Protein AF-A0A9N7YV76-F1 (afdb_monomer)

Solvent-accessible surface area (backbone atoms only — not comparable to full-atom values): 9048 Å² total; per-residue (Å²): 138,72,76,46,79,57,95,96,41,78,46,68,86,74,90,73,88,63,41,56,65,55,43,36,53,51,26,45,76,69,79,46,53,37,54,77,63,74,45,72,66,54,45,52,51,51,55,52,56,46,46,77,77,38,80,80,44,67,75,42,75,36,18,39,29,19,79,90,40,84,95,48,68,38,32,73,72,58,53,83,79,84,45,86,57,54,35,94,79,42,76,67,39,70,95,77,50,28,36,31,30,26,44,33,58,88,84,70,27,28,38,54,36,54,56,52,89,81,73,65,85,60,90,50,103,40,62,92,86,40,44,61,52,96,95,40,67,45,61,86,77,77,68,82,94,124

Foldseek 3Di:
DDWDDDPNDTDDDDPDDDQLVVQQVVQVVVVHGFADDDDPVSLVVVQVVVCVVDVVLDKAFGQWFCVVHPPDIAGLVLDDDPDAFDDVCPPVCVVVAFTTWIQDSPPRHIYTDHSDDDPPQDPDVDDPQWGDDPNDTDHSPNDDDD

InterPro domains:
  IPR001304 C-type lectin-like [PF00059] (17-113)
  IPR001304 C-type lectin-like [PS50041] (6-112)
  IPR001304 C-type lectin-like [SM00034] (1-135)
  IPR016186 C-type lectin-like/link domain superfamily [G3DSA:3.10.100.10] (1-120)
  IPR016187 C-type lectin fold [SSF56436] (3-114)
  IPR050111 C-type lectin and snaclec domain-containing protein [PTHR22803] (2-114)

Structure (mmCIF, N/CA/C/O backbone):
data_AF-A0A9N7YV76-F1
#
_entry.id   AF-A0A9N7YV76-F1
#
loop_
_atom_site.group_PDB
_atom_site.id
_atom_site.type_symbol
_atom_site.label_atom_id
_atom_site.label_alt_id
_atom_site.label_comp_id
_atom_site.label_asym_id
_atom_site.label_entity_id
_atom_site.label_seq_id
_atom_site.pdbx_PDB_ins_code
_atom_site.Cartn_x
_atom_site.Cartn_y
_atom_site.Cartn_z
_atom_site.occupancy
_atom_site.B_iso_or_equiv
_atom_site.auth_seq_id
_atom_site.auth_comp_id
_atom_site.auth_asym_id
_atom_site.auth_atom_id
_atom_site.pdbx_PDB_model_num
ATOM 1 N N . MET A 1 1 ? -9.261 14.273 11.435 1.00 59.84 1 MET A N 1
ATOM 2 C CA . MET A 1 1 ? -8.498 13.885 10.226 1.00 59.84 1 MET A CA 1
ATOM 3 C C . MET A 1 1 ? -9.503 13.663 9.109 1.00 59.84 1 MET A C 1
ATOM 5 O O . MET A 1 1 ? -10.472 12.952 9.350 1.00 59.84 1 MET A O 1
ATOM 9 N N . PHE A 1 2 ? -9.334 14.338 7.973 1.00 84.88 2 PHE A N 1
ATOM 10 C CA . PHE A 1 2 ? -10.329 14.422 6.896 1.00 84.88 2 PHE A CA 1
ATOM 11 C C . PHE A 1 2 ? -10.037 13.407 5.783 1.00 84.88 2 PHE A C 1
ATOM 13 O O . PHE A 1 2 ? -8.897 12.971 5.634 1.00 84.88 2 PHE A O 1
ATOM 20 N N . TRP A 1 3 ? -11.070 13.031 5.029 1.00 91.88 3 TRP A N 1
ATOM 21 C CA . TRP A 1 3 ? -10.950 12.191 3.838 1.00 91.88 3 TRP A CA 1
ATOM 22 C C . TRP A 1 3 ? -10.625 13.050 2.612 1.00 91.88 3 TRP A C 1
ATOM 24 O O . TRP A 1 3 ? -11.204 14.121 2.438 1.00 91.88 3 TRP A O 1
ATOM 34 N N . SER A 1 4 ? -9.741 12.557 1.752 1.00 93.81 4 SER A N 1
ATOM 35 C CA . SER A 1 4 ? -9.409 13.142 0.450 1.00 93.81 4 SER A CA 1
ATOM 36 C C . SER A 1 4 ? -10.042 12.306 -0.656 1.00 93.81 4 SER A C 1
ATOM 38 O O . SER A 1 4 ? -10.053 11.082 -0.564 1.00 93.81 4 SER A O 1
ATOM 40 N N . SER A 1 5 ? -10.559 12.939 -1.708 1.00 95.19 5 SER A N 1
ATOM 41 C CA . SER A 1 5 ? -11.191 12.234 -2.830 1.00 95.19 5 SER A CA 1
ATOM 42 C C . SER A 1 5 ? -10.285 12.194 -4.057 1.00 95.19 5 SER A C 1
ATOM 44 O O . SER A 1 5 ? -9.674 13.202 -4.406 1.00 95.19 5 SER A O 1
ATOM 46 N N . PHE A 1 6 ? -10.244 11.048 -4.733 1.00 95.56 6 PHE A N 1
ATOM 47 C CA . PHE A 1 6 ? -9.592 10.874 -6.031 1.00 95.56 6 PHE A CA 1
ATOM 48 C C . PHE A 1 6 ? -10.283 9.749 -6.803 1.00 95.56 6 PHE A C 1
ATOM 50 O O . PHE A 1 6 ? -10.493 8.671 -6.251 1.00 95.56 6 PHE A O 1
ATOM 57 N N . ASN A 1 7 ? -10.669 10.000 -8.059 1.00 94.56 7 ASN A N 1
ATOM 58 C CA . ASN A 1 7 ? -11.363 9.036 -8.926 1.00 94.56 7 ASN A CA 1
ATOM 59 C C . ASN A 1 7 ? -12.524 8.291 -8.234 1.00 94.56 7 ASN A C 1
ATOM 61 O O . ASN A 1 7 ? -12.589 7.064 -8.255 1.00 94.56 7 ASN A O 1
ATOM 65 N N . ASN A 1 8 ? -13.436 9.038 -7.600 1.00 93.50 8 ASN A N 1
ATOM 66 C CA . ASN A 1 8 ? -14.608 8.514 -6.878 1.00 93.50 8 ASN A CA 1
ATOM 67 C C . ASN A 1 8 ? -14.292 7.558 -5.712 1.00 93.50 8 ASN A C 1
ATOM 69 O O . ASN A 1 8 ? -15.164 6.815 -5.267 1.00 93.50 8 ASN A O 1
ATOM 73 N N . ARG A 1 9 ? -13.062 7.589 -5.191 1.00 94.25 9 ARG A N 1
ATOM 74 C CA . ARG A 1 9 ? -12.646 6.881 -3.976 1.00 94.25 9 ARG A CA 1
ATOM 75 C C . ARG A 1 9 ? -12.199 7.877 -2.913 1.00 94.25 9 ARG A C 1
ATOM 77 O O . ARG A 1 9 ? -11.728 8.971 -3.235 1.00 94.25 9 ARG A O 1
ATOM 84 N N . CYS A 1 10 ? -12.334 7.480 -1.653 1.00 95.19 10 CYS A N 1
ATOM 85 C CA . CYS A 1 10 ? -11.950 8.275 -0.493 1.00 95.19 10 CYS A CA 1
ATOM 86 C C . CYS A 1 10 ? -10.714 7.670 0.175 1.00 95.19 10 CYS A C 1
ATOM 88 O O . CYS A 1 10 ? -10.663 6.473 0.434 1.00 95.19 10 CYS A O 1
ATOM 90 N N . TYR A 1 11 ? -9.747 8.519 0.507 1.00 95.50 11 TYR A N 1
ATOM 91 C CA . TYR A 1 11 ? -8.473 8.142 1.109 1.00 95.50 11 TYR A CA 1
ATOM 92 C C . TYR A 1 11 ? -8.265 8.926 2.394 1.00 95.50 11 TYR A C 1
ATOM 94 O O . TYR A 1 11 ? -8.628 10.100 2.490 1.00 95.50 11 TYR A O 1
ATOM 102 N N . LYS A 1 12 ? -7.657 8.291 3.389 1.00 93.69 12 LYS A N 1
ATOM 103 C CA . LYS A 1 12 ? -7.361 8.914 4.675 1.00 93.69 12 LYS A CA 1
ATOM 104 C C . LYS A 1 12 ? -5.955 8.529 5.095 1.00 93.69 12 LYS A C 1
ATOM 106 O O . LYS A 1 12 ? -5.624 7.351 5.153 1.00 93.69 12 LYS A O 1
ATOM 111 N N . TYR A 1 1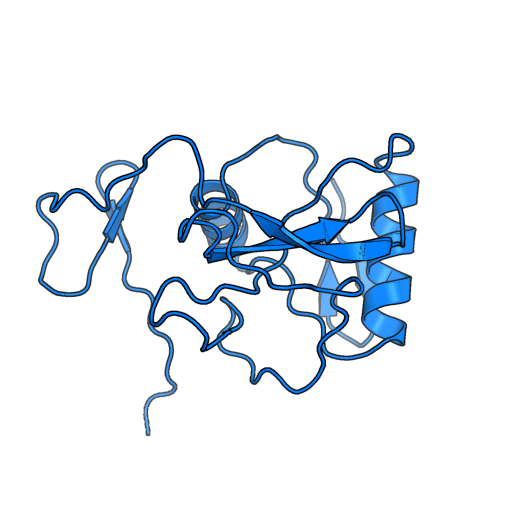3 ? -5.145 9.532 5.406 1.00 92.38 13 TYR A N 1
ATOM 112 C CA . TYR A 1 13 ? -3.864 9.311 6.061 1.00 92.38 13 TYR A CA 1
ATOM 113 C C . TYR A 1 13 ? -4.076 9.114 7.566 1.00 92.38 13 TYR A C 1
ATOM 115 O O . TYR A 1 13 ? -4.872 9.830 8.177 1.00 92.38 13 TYR A O 1
ATOM 123 N N . VAL A 1 14 ? -3.360 8.157 8.154 1.00 90.50 14 VAL A N 1
ATOM 124 C CA . VAL A 1 14 ? -3.374 7.852 9.589 1.00 90.50 14 VAL A CA 1
ATOM 125 C C . VAL A 1 14 ? -1.932 7.903 10.076 1.00 90.50 14 VAL A C 1
ATOM 127 O O . VAL A 1 14 ? -1.097 7.138 9.613 1.00 90.50 14 VAL A O 1
ATOM 130 N N . SER A 1 15 ? -1.629 8.820 10.996 1.00 86.38 15 SER A N 1
ATOM 131 C CA . SER A 1 15 ? -0.259 9.045 11.480 1.00 86.38 15 SER A CA 1
ATOM 132 C C . SER A 1 15 ? 0.167 8.111 12.616 1.00 86.38 15 SER A C 1
ATOM 134 O O . SER A 1 15 ? 1.333 8.113 13.016 1.00 86.38 15 SER A O 1
ATOM 136 N N . THR A 1 16 ? -0.769 7.347 13.178 1.00 84.94 16 THR A N 1
ATOM 137 C CA . THR A 1 16 ? -0.499 6.394 14.254 1.00 84.94 16 THR A CA 1
ATOM 138 C C . THR A 1 16 ? 0.317 5.222 13.717 1.00 84.94 16 THR A C 1
ATOM 140 O O . THR A 1 16 ? -0.098 4.561 12.771 1.00 84.94 16 THR A O 1
ATOM 143 N N . GLN A 1 17 ? 1.465 4.950 14.339 1.00 82.56 17 GLN A N 1
ATOM 144 C CA . GLN A 1 17 ? 2.289 3.790 13.998 1.00 82.56 17 GLN A CA 1
ATOM 145 C C . GLN A 1 17 ? 1.603 2.506 14.460 1.00 82.56 17 GLN A C 1
ATOM 147 O O . GLN A 1 17 ? 1.161 2.407 15.605 1.00 82.56 17 GLN A O 1
ATOM 152 N N . MET A 1 18 ? 1.515 1.543 13.552 1.00 81.94 18 MET A N 1
ATOM 153 C CA . MET A 1 18 ? 0.775 0.295 13.704 1.00 81.94 18 MET A CA 1
ATOM 154 C C . MET A 1 18 ? 1.524 -0.818 12.970 1.00 81.94 18 MET A C 1
ATOM 156 O O . MET A 1 18 ? 2.266 -0.546 12.021 1.00 81.94 18 MET A O 1
ATOM 160 N N . THR A 1 19 ? 1.320 -2.069 13.384 1.00 81.88 19 THR A N 1
ATOM 161 C CA . THR A 1 19 ? 1.657 -3.214 12.524 1.00 81.88 19 THR A CA 1
ATOM 162 C C . THR A 1 19 ? 0.764 -3.203 11.281 1.00 81.88 19 THR A C 1
ATOM 164 O O . THR A 1 19 ? -0.266 -2.521 11.266 1.00 81.88 19 THR A O 1
ATOM 167 N N . TRP A 1 20 ? 1.121 -3.956 10.237 1.00 87.38 20 TRP A N 1
ATOM 168 C CA . TRP A 1 20 ? 0.261 -4.059 9.051 1.00 87.38 20 TRP A CA 1
ATOM 169 C C . TRP A 1 20 ? -1.139 -4.582 9.428 1.00 87.38 20 TRP A C 1
ATOM 171 O O . TRP A 1 20 ? -2.153 -4.032 9.002 1.00 87.38 20 TRP A O 1
ATOM 181 N N . ALA A 1 21 ? -1.185 -5.570 10.331 1.00 81.88 21 ALA A N 1
ATOM 182 C CA . ALA A 1 21 ? -2.409 -6.131 10.903 1.00 81.88 21 ALA A CA 1
ATOM 183 C C . ALA A 1 21 ? -3.309 -5.079 11.549 1.00 81.88 21 ALA A C 1
ATOM 185 O O . ALA A 1 21 ? -4.497 -4.979 11.245 1.00 81.88 21 ALA A O 1
ATOM 186 N N . ASP A 1 22 ? -2.725 -4.309 12.468 1.00 80.81 22 ASP A N 1
ATOM 187 C CA . ASP A 1 22 ? -3.437 -3.311 13.255 1.00 80.81 22 ASP A CA 1
ATOM 188 C C . ASP A 1 22 ? -3.959 -2.200 12.346 1.00 80.81 22 ASP A C 1
ATOM 190 O O . ASP A 1 22 ? -5.065 -1.701 12.551 1.00 80.81 22 ASP A O 1
ATOM 194 N N . ALA A 1 23 ? -3.182 -1.842 11.320 1.00 85.44 23 ALA A N 1
ATOM 195 C CA . ALA A 1 23 ? -3.553 -0.829 10.348 1.00 85.44 23 ALA A CA 1
ATOM 196 C C . ALA A 1 23 ? -4.733 -1.285 9.473 1.00 85.44 23 ALA A C 1
ATOM 198 O O . ALA A 1 23 ? -5.690 -0.527 9.311 1.00 85.44 23 ALA A O 1
ATOM 199 N N . GLU A 1 24 ? -4.722 -2.527 8.977 1.00 88.50 24 GLU A N 1
ATOM 200 C CA . GLU A 1 24 ? -5.856 -3.095 8.234 1.00 88.50 24 GLU A CA 1
ATOM 201 C C . GLU A 1 24 ? -7.112 -3.155 9.106 1.00 88.50 24 GLU A C 1
ATOM 203 O O . GLU A 1 24 ? -8.176 -2.682 8.707 1.00 88.50 24 GLU A O 1
ATOM 208 N N . LEU A 1 25 ? -6.996 -3.653 10.338 1.00 82.56 25 LEU A N 1
ATOM 209 C CA . LEU A 1 25 ? -8.127 -3.732 11.263 1.00 82.56 25 LEU A CA 1
ATOM 210 C C . LEU A 1 25 ? -8.666 -2.351 11.645 1.00 82.56 25 LEU A C 1
ATOM 212 O O . LEU A 1 25 ? -9.882 -2.174 11.772 1.00 82.56 25 LEU A O 1
ATOM 216 N N . TYR A 1 26 ? -7.787 -1.357 11.785 1.00 83.69 26 TYR A N 1
ATOM 217 C CA . TYR A 1 26 ? -8.196 0.028 11.965 1.00 83.69 26 TYR A CA 1
ATOM 218 C C . TYR A 1 26 ? -8.989 0.525 10.753 1.00 83.69 26 TYR A C 1
ATOM 220 O O . TYR A 1 26 ? -10.088 1.047 10.941 1.00 83.69 26 TYR A O 1
ATOM 228 N N . CYS A 1 27 ? -8.502 0.325 9.526 1.00 86.81 27 CYS A N 1
ATOM 229 C CA . CYS A 1 27 ? -9.230 0.702 8.313 1.00 86.81 27 CYS A CA 1
ATOM 230 C C . CYS A 1 27 ? -10.604 0.021 8.226 1.00 86.81 27 CYS A C 1
ATOM 232 O O . CYS A 1 27 ? -11.607 0.710 8.020 1.00 86.81 27 CYS A O 1
ATOM 234 N N . VAL A 1 28 ? -10.678 -1.287 8.493 1.00 87.88 28 VAL A N 1
ATOM 235 C CA . VAL A 1 28 ? -11.939 -2.052 8.501 1.00 87.88 28 VAL A CA 1
ATOM 236 C C . VAL A 1 28 ? -12.915 -1.501 9.537 1.00 87.88 28 VAL A C 1
ATOM 238 O O . VAL A 1 28 ? -14.101 -1.343 9.249 1.00 87.88 28 VAL A O 1
ATOM 241 N N . SER A 1 29 ? -12.431 -1.105 10.720 1.00 84.56 29 SER A N 1
ATOM 242 C CA . SER A 1 29 ? -13.269 -0.461 11.745 1.00 84.56 29 SER A CA 1
ATOM 243 C C . SER A 1 29 ? -13.869 0.883 11.304 1.00 84.56 29 SER A C 1
ATOM 245 O O . SER A 1 29 ? -14.819 1.366 11.917 1.00 84.56 29 SER A O 1
ATOM 247 N N . GLN A 1 30 ? -13.311 1.496 10.257 1.00 86.19 30 GLN A N 1
ATOM 248 C CA . GLN A 1 30 ? -13.776 2.744 9.652 1.00 86.19 30 GLN A CA 1
ATOM 249 C C . GLN A 1 30 ? -14.598 2.508 8.373 1.00 86.19 30 GLN A C 1
ATOM 251 O O . GLN A 1 30 ? -14.934 3.476 7.693 1.00 86.19 30 GLN A O 1
ATOM 256 N N . GLY A 1 31 ? -14.916 1.251 8.035 1.00 85.12 31 GLY A N 1
ATOM 257 C CA . GLY A 1 31 ? -15.610 0.898 6.795 1.00 85.12 31 GLY A CA 1
ATOM 258 C C . GLY A 1 31 ? -14.736 1.041 5.544 1.00 85.12 31 GLY A C 1
ATOM 259 O O . GLY A 1 31 ? -15.255 1.367 4.480 1.00 85.12 31 GLY A O 1
ATOM 260 N N . ALA A 1 32 ? -13.422 0.849 5.679 1.00 92.50 32 ALA A N 1
ATOM 261 C CA . ALA A 1 32 ? -12.435 0.935 4.603 1.00 92.50 32 ALA A CA 1
ATOM 262 C C . ALA A 1 32 ? -11.415 -0.218 4.691 1.00 92.50 32 ALA A C 1
ATOM 264 O O . ALA A 1 32 ? -11.529 -1.089 5.545 1.00 92.50 32 ALA A O 1
ATOM 265 N N . ASN A 1 33 ? -10.386 -0.196 3.847 1.00 94.31 33 ASN A N 1
ATOM 266 C CA . ASN A 1 33 ? -9.244 -1.115 3.884 1.00 94.31 33 ASN A CA 1
ATOM 267 C C . ASN A 1 33 ? -7.937 -0.314 3.812 1.00 94.31 33 ASN A C 1
ATOM 269 O O . ASN A 1 33 ? -7.956 0.890 3.524 1.00 94.31 33 ASN A O 1
ATOM 273 N N . LEU A 1 34 ? -6.793 -0.950 4.078 1.00 95.62 34 LEU A N 1
ATOM 274 C CA . LEU A 1 34 ? -5.517 -0.395 3.634 1.00 95.62 34 LEU A CA 1
ATOM 275 C C . LEU A 1 34 ? -5.553 -0.155 2.123 1.00 95.62 34 LEU A C 1
ATOM 277 O O . LEU A 1 34 ? -6.212 -0.862 1.363 1.00 95.62 34 LEU A O 1
ATOM 281 N N . VAL A 1 35 ? -4.846 0.885 1.689 1.00 96.62 35 VAL A N 1
ATOM 282 C CA . VAL A 1 35 ? -5.000 1.398 0.330 1.00 96.62 35 VAL A CA 1
ATOM 283 C C . VAL A 1 35 ? -4.527 0.392 -0.720 1.00 96.62 35 VAL A C 1
ATOM 285 O O . VAL A 1 35 ? -3.397 -0.099 -0.664 1.00 96.62 35 VAL A O 1
ATOM 288 N N . SER A 1 36 ? -5.388 0.130 -1.698 1.00 96.56 36 SER A N 1
ATOM 289 C CA . SER A 1 36 ? -5.053 -0.506 -2.969 1.00 96.56 36 SER A CA 1
ATOM 290 C C . SER A 1 36 ? -4.573 0.539 -3.975 1.00 96.56 36 SER A C 1
ATOM 292 O O . SER A 1 36 ? -5.146 1.626 -4.028 1.00 96.56 36 SER A O 1
ATOM 294 N N . ILE A 1 37 ? -3.577 0.222 -4.802 1.00 97.25 37 ILE A N 1
ATOM 295 C CA . ILE A 1 37 ? -3.071 1.147 -5.827 1.00 97.25 37 ILE A CA 1
ATOM 296 C C . ILE A 1 37 ? -3.088 0.460 -7.192 1.00 97.25 37 ILE A C 1
ATOM 298 O O . ILE A 1 37 ? -2.440 -0.565 -7.397 1.00 97.25 37 ILE A O 1
ATOM 302 N N . HIS A 1 38 ? -3.818 1.030 -8.146 1.00 96.56 38 HIS A N 1
ATOM 303 C CA . HIS A 1 38 ? -4.096 0.428 -9.451 1.00 96.56 38 HIS A CA 1
ATOM 304 C C . HIS A 1 38 ? -3.534 1.218 -10.631 1.00 96.56 38 HIS A C 1
ATOM 306 O O . HIS A 1 38 ? -3.641 0.766 -11.772 1.00 96.56 38 HIS A O 1
ATOM 312 N N . SER A 1 39 ? -2.947 2.390 -10.393 1.00 97.38 39 SER A N 1
ATOM 313 C CA . SER A 1 39 ? -2.311 3.186 -11.438 1.00 97.38 39 SER A CA 1
ATOM 314 C C . SER A 1 39 ? -1.209 4.085 -10.891 1.00 97.38 39 SER A C 1
ATOM 316 O O . SER A 1 39 ? -1.129 4.366 -9.692 1.00 97.38 39 SER A O 1
ATOM 318 N N . LEU A 1 40 ? -0.372 4.587 -11.801 1.00 96.38 40 LEU A N 1
ATOM 319 C CA . LEU A 1 40 ? 0.641 5.582 -11.465 1.00 96.38 40 LEU A CA 1
ATOM 320 C C . LEU A 1 40 ? 0.012 6.901 -10.981 1.00 96.38 40 LEU A C 1
ATOM 322 O O . LEU A 1 40 ? 0.562 7.543 -10.090 1.00 96.38 40 LEU A O 1
ATOM 326 N N . ASP A 1 41 ? -1.148 7.289 -11.514 1.00 97.56 41 ASP A N 1
ATOM 327 C CA . ASP A 1 41 ? -1.838 8.514 -11.095 1.00 97.56 41 ASP A CA 1
ATOM 328 C C . ASP A 1 41 ? -2.380 8.403 -9.666 1.00 97.56 41 ASP A C 1
ATOM 330 O O . ASP A 1 41 ? -2.223 9.333 -8.876 1.00 97.56 41 ASP A O 1
ATOM 334 N N . GLU A 1 42 ? -2.949 7.249 -9.303 1.00 97.44 42 GLU A N 1
ATOM 335 C CA . GLU A 1 42 ? -3.391 6.959 -7.933 1.00 97.44 42 GLU A CA 1
ATOM 336 C C . GLU A 1 42 ? -2.201 6.938 -6.966 1.00 97.44 42 GLU A C 1
ATOM 338 O O . GLU A 1 42 ? -2.245 7.570 -5.910 1.00 97.44 42 GLU A O 1
ATOM 343 N N . HIS A 1 43 ? -1.089 6.312 -7.365 1.00 95.94 43 HIS A N 1
ATOM 344 C CA . HIS A 1 43 ? 0.163 6.334 -6.602 1.00 95.94 43 HIS A CA 1
ATOM 345 C C . HIS A 1 43 ? 0.680 7.764 -6.368 1.00 95.94 43 HIS A C 1
ATOM 347 O O . HIS A 1 43 ? 1.042 8.144 -5.250 1.00 95.94 43 HIS A O 1
ATOM 353 N N . ASN A 1 44 ? 0.693 8.592 -7.413 1.00 95.06 44 ASN A N 1
ATOM 354 C CA . ASN A 1 44 ? 1.123 9.987 -7.329 1.00 95.06 44 ASN A CA 1
ATOM 355 C C . ASN A 1 44 ? 0.197 10.810 -6.426 1.00 95.06 44 ASN A C 1
ATOM 357 O O . ASN A 1 44 ? 0.675 11.605 -5.614 1.00 95.06 44 ASN A O 1
ATOM 361 N N . PHE A 1 45 ? -1.117 10.598 -6.523 1.00 95.62 45 PHE A N 1
ATOM 362 C CA . PHE A 1 45 ? -2.090 11.221 -5.634 1.00 95.62 45 PHE A CA 1
ATOM 363 C C . PHE A 1 45 ? -1.829 10.847 -4.166 1.00 95.62 45 PHE A C 1
ATOM 365 O O . PHE A 1 45 ? -1.678 11.739 -3.330 1.00 95.62 45 PHE A O 1
ATOM 372 N N . ILE A 1 46 ? -1.693 9.552 -3.857 1.00 93.56 46 ILE A N 1
ATOM 373 C CA . ILE A 1 46 ? -1.456 9.050 -2.494 1.00 93.56 46 ILE A CA 1
ATOM 374 C C . ILE A 1 46 ? -0.144 9.596 -1.929 1.00 93.56 46 ILE A C 1
ATOM 376 O O . ILE A 1 46 ? -0.121 10.130 -0.821 1.00 93.56 46 ILE A O 1
ATOM 380 N N . THR A 1 47 ? 0.952 9.517 -2.687 1.00 91.81 47 THR A N 1
ATOM 381 C CA . THR A 1 47 ? 2.258 10.004 -2.215 1.00 91.81 47 THR A CA 1
ATOM 382 C C . THR A 1 47 ? 2.270 11.514 -1.988 1.00 91.81 47 THR A C 1
ATOM 384 O O . THR A 1 47 ? 2.936 11.985 -1.068 1.00 91.81 47 THR A O 1
ATOM 387 N N . ASN A 1 48 ? 1.531 12.295 -2.780 1.00 91.69 48 ASN A N 1
ATOM 388 C CA . ASN A 1 48 ? 1.379 13.730 -2.544 1.00 91.69 48 ASN A CA 1
ATOM 389 C C . ASN A 1 48 ? 0.479 14.023 -1.340 1.00 91.69 48 ASN A C 1
ATOM 391 O O . ASN A 1 48 ? 0.813 14.895 -0.540 1.00 91.69 48 ASN A O 1
ATOM 395 N N . MET A 1 49 ? -0.606 13.265 -1.159 1.00 91.12 49 MET A N 1
ATOM 396 C CA . MET A 1 49 ? -1.448 13.356 0.032 1.00 91.12 49 MET A CA 1
ATOM 397 C C . MET A 1 49 ? -0.630 13.087 1.300 1.00 91.12 49 MET A C 1
ATOM 399 O O . MET A 1 49 ? -0.689 13.885 2.229 1.00 91.12 49 MET A O 1
ATOM 403 N N . ILE A 1 50 ? 0.172 12.017 1.328 1.00 89.56 50 ILE A N 1
ATOM 404 C CA . ILE A 1 50 ? 1.029 11.671 2.473 1.00 89.56 50 ILE A CA 1
ATOM 405 C C . ILE A 1 50 ? 2.015 12.801 2.775 1.00 89.56 50 ILE A C 1
ATOM 407 O O . ILE A 1 50 ? 2.088 13.231 3.919 1.00 89.56 50 ILE A O 1
ATOM 411 N N . LYS A 1 51 ? 2.716 13.348 1.771 1.00 88.25 51 LYS A N 1
ATOM 412 C CA . LYS A 1 51 ? 3.676 14.456 1.972 1.00 88.25 51 LYS A CA 1
ATOM 413 C C . LYS A 1 51 ? 3.064 15.693 2.625 1.00 88.25 51 LYS A C 1
ATOM 415 O O . LYS A 1 51 ? 3.788 16.427 3.290 1.00 88.25 51 LYS A O 1
ATOM 420 N N . ASN A 1 52 ? 1.770 15.942 2.421 1.00 87.62 52 ASN A N 1
ATOM 421 C CA . ASN A 1 52 ? 1.074 17.072 3.039 1.00 87.62 52 ASN A CA 1
ATOM 422 C C . ASN A 1 52 ? 0.836 16.868 4.545 1.00 87.62 52 ASN A C 1
ATOM 424 O O . ASN A 1 52 ? 0.598 17.843 5.252 1.00 87.62 52 ASN A O 1
ATOM 428 N N . PHE A 1 53 ? 0.889 15.626 5.033 1.00 84.44 53 PHE A N 1
ATOM 429 C CA . PHE A 1 53 ? 0.705 15.288 6.446 1.00 84.44 53 PHE A CA 1
ATOM 430 C C . PHE A 1 53 ? 1.986 14.798 7.133 1.00 84.44 53 PHE A C 1
ATOM 432 O O . PHE A 1 53 ? 2.136 14.982 8.339 1.00 84.44 53 PHE A O 1
ATOM 439 N N . ASP A 1 54 ? 2.896 14.171 6.389 1.00 82.62 54 ASP A N 1
ATOM 440 C CA . ASP A 1 54 ? 4.173 13.660 6.872 1.00 82.62 54 ASP A CA 1
ATOM 441 C C . ASP A 1 54 ? 5.323 14.086 5.956 1.00 82.62 54 ASP A C 1
ATOM 443 O O . ASP A 1 54 ? 5.702 13.415 4.992 1.00 82.62 54 ASP A O 1
ATOM 447 N N . HIS A 1 55 ? 5.917 15.226 6.302 1.00 77.75 55 HIS A N 1
ATOM 448 C CA . HIS A 1 55 ? 7.094 15.756 5.620 1.00 77.75 55 HIS A CA 1
ATOM 449 C C . HIS A 1 55 ? 8.357 14.913 5.848 1.00 77.75 55 HIS A C 1
ATOM 451 O O . HIS A 1 55 ? 9.315 15.057 5.091 1.00 77.75 55 HIS A O 1
ATOM 457 N N . ALA A 1 56 ? 8.376 14.037 6.862 1.00 74.62 56 ALA A N 1
ATOM 458 C CA . ALA A 1 56 ? 9.521 13.175 7.145 1.00 74.62 56 ALA A CA 1
ATOM 459 C C . ALA A 1 56 ? 9.588 11.951 6.216 1.00 74.62 56 ALA A C 1
ATOM 461 O O . ALA A 1 56 ? 10.548 11.188 6.307 1.00 74.62 56 ALA A O 1
ATOM 462 N N . ALA A 1 57 ? 8.601 11.778 5.324 1.00 70.69 57 ALA A N 1
ATOM 463 C CA . ALA A 1 57 ? 8.532 10.690 4.351 1.00 70.69 57 ALA A CA 1
ATOM 464 C C . ALA A 1 57 ? 8.736 9.311 5.000 1.00 70.69 57 ALA A C 1
ATOM 466 O O . ALA A 1 57 ? 9.499 8.480 4.494 1.00 70.69 57 ALA A O 1
ATOM 467 N N . ARG A 1 58 ? 8.072 9.077 6.141 1.00 77.50 58 ARG A N 1
ATOM 468 C CA . ARG A 1 58 ? 8.129 7.780 6.815 1.00 77.50 58 ARG A CA 1
ATOM 469 C C . ARG A 1 58 ? 7.492 6.707 5.939 1.00 77.50 58 ARG A C 1
ATOM 471 O O . ARG A 1 58 ? 6.798 6.984 4.961 1.00 77.50 58 ARG A O 1
ATOM 478 N N . ILE A 1 59 ? 7.755 5.463 6.308 1.00 83.56 59 ILE A N 1
ATOM 479 C CA . ILE A 1 59 ? 7.150 4.293 5.687 1.00 83.56 59 ILE A CA 1
ATOM 480 C C . ILE A 1 5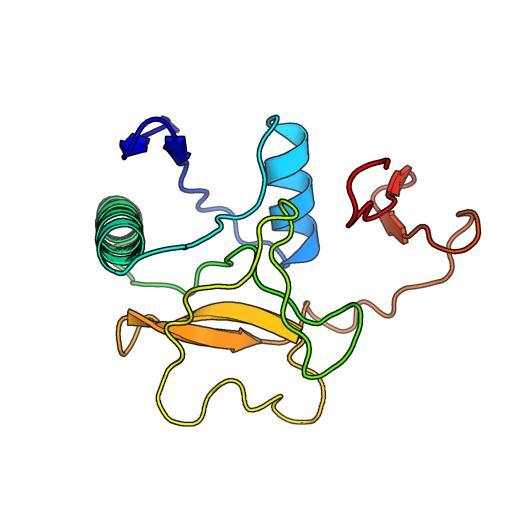9 ? 5.649 4.265 6.005 1.00 83.56 59 ILE A C 1
ATOM 482 O O . ILE A 1 59 ? 5.258 4.503 7.145 1.00 83.56 59 ILE A O 1
ATOM 486 N N . ASN A 1 60 ? 4.822 3.954 5.002 1.00 90.00 60 ASN A N 1
ATOM 487 C CA . ASN A 1 60 ? 3.370 3.835 5.137 1.00 90.00 60 ASN A CA 1
ATOM 488 C C . ASN A 1 60 ? 2.917 2.493 4.578 1.00 90.00 60 ASN A C 1
ATOM 490 O O . ASN A 1 60 ? 3.270 2.159 3.446 1.00 90.00 60 ASN A O 1
ATOM 494 N N . TRP A 1 61 ? 2.122 1.752 5.345 1.00 93.56 61 TRP A N 1
ATOM 495 C CA . TRP A 1 61 ? 1.535 0.498 4.886 1.00 93.56 61 TRP A CA 1
ATOM 496 C C . TRP A 1 61 ? 0.571 0.721 3.719 1.00 93.56 61 TRP A C 1
ATOM 498 O O . TRP A 1 61 ? -0.183 1.696 3.691 1.00 93.56 61 TRP A O 1
ATOM 508 N N . ILE A 1 62 ? 0.587 -0.216 2.776 1.00 95.94 62 ILE A N 1
ATOM 509 C CA . ILE A 1 62 ? -0.423 -0.359 1.725 1.00 95.94 62 ILE A CA 1
ATOM 510 C C . ILE A 1 62 ? -1.102 -1.721 1.883 1.00 95.94 62 ILE A C 1
ATOM 512 O O . ILE A 1 62 ? -0.588 -2.598 2.571 1.00 95.94 62 ILE A O 1
ATOM 516 N N . GLY A 1 63 ? -2.255 -1.924 1.250 1.00 95.25 63 GLY A N 1
ATOM 517 C CA . GLY A 1 63 ? -3.032 -3.158 1.417 1.00 95.25 63 GLY A CA 1
ATOM 518 C C . GLY A 1 63 ? -2.433 -4.388 0.733 1.00 95.25 63 GLY A C 1
ATOM 519 O O . GLY A 1 63 ? -3.068 -5.436 0.728 1.00 95.25 63 GLY A O 1
ATOM 520 N N . LEU A 1 64 ? -1.259 -4.269 0.106 1.00 95.38 64 LEU A N 1
ATOM 521 C CA . LEU A 1 64 ? -0.625 -5.349 -0.646 1.00 95.38 64 LEU A CA 1
ATOM 522 C C . LEU A 1 64 ? 0.079 -6.295 0.330 1.00 95.38 64 LEU A C 1
ATOM 524 O O . LEU A 1 64 ? 0.904 -5.845 1.119 1.00 95.38 64 LEU A O 1
ATOM 528 N N . SER A 1 65 ? -0.227 -7.587 0.274 1.00 91.94 65 SER A N 1
ATOM 529 C CA . SER A 1 65 ? 0.470 -8.624 1.050 1.00 91.94 65 SER A CA 1
ATOM 530 C C . SER A 1 65 ? 0.478 -9.963 0.320 1.00 91.94 65 SER A C 1
ATOM 532 O O . SER A 1 65 ? -0.384 -10.205 -0.526 1.00 91.94 65 SER A O 1
ATOM 534 N N . ASP A 1 66 ? 1.410 -10.851 0.645 1.00 86.31 66 ASP A N 1
ATOM 535 C CA . ASP A 1 66 ? 1.424 -12.251 0.200 1.00 86.31 66 ASP A CA 1
ATOM 536 C C . ASP A 1 66 ? 1.380 -13.253 1.372 1.00 86.31 66 ASP A C 1
ATOM 538 O O . ASP A 1 66 ? 1.555 -14.454 1.179 1.00 86.31 66 ASP A O 1
ATOM 542 N N . LEU A 1 67 ? 0.952 -12.782 2.553 1.00 81.88 67 LEU A N 1
ATOM 543 C CA . LEU A 1 67 ? 0.696 -13.550 3.787 1.00 81.88 67 LEU A CA 1
ATOM 544 C C . LEU A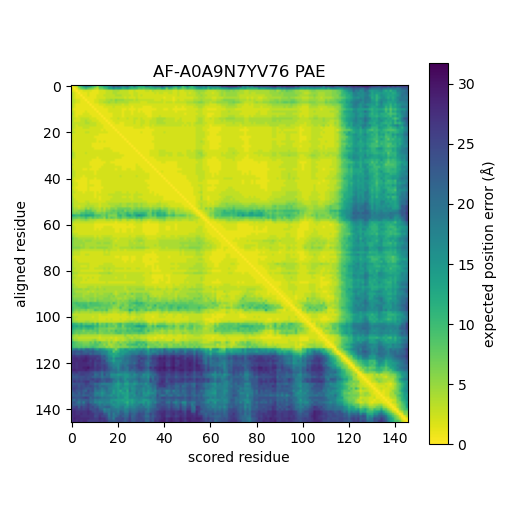 1 67 ? -0.048 -14.884 3.591 1.00 81.88 67 LEU A C 1
ATOM 546 O O . LEU A 1 67 ? 0.078 -15.807 4.396 1.00 81.88 67 LEU A O 1
ATOM 550 N N . HIS A 1 68 ? -0.907 -14.980 2.571 1.00 77.00 68 HIS A N 1
ATOM 551 C CA . HIS A 1 68 ? -1.645 -16.209 2.281 1.00 77.00 68 HIS A CA 1
ATOM 552 C C . HIS A 1 68 ? -0.781 -17.261 1.576 1.00 77.00 68 HIS A C 1
ATOM 554 O O . HIS A 1 68 ? -0.946 -18.462 1.805 1.00 77.00 68 HIS A O 1
ATOM 560 N N . LYS A 1 69 ? 0.091 -16.815 0.673 1.00 78.00 69 LYS A N 1
ATOM 561 C CA . LYS A 1 69 ? 0.975 -17.660 -0.1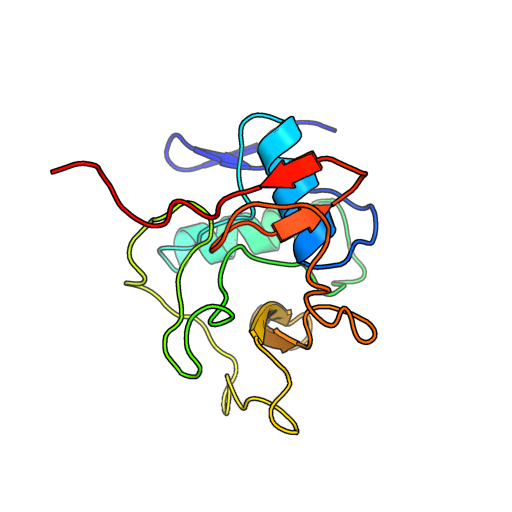15 1.00 78.00 69 LYS A CA 1
ATOM 562 C C . LYS A 1 69 ? 2.133 -16.817 -0.640 1.00 78.00 69 LYS A C 1
ATOM 564 O O . LYS A 1 69 ? 1.934 -16.039 -1.568 1.00 78.00 69 LYS A O 1
ATOM 569 N N . GLU A 1 70 ? 3.319 -17.106 -0.121 1.00 83.25 70 GLU A N 1
ATOM 570 C CA . GLU A 1 70 ? 4.600 -16.559 -0.567 1.00 83.25 70 GLU A CA 1
ATOM 571 C C . GLU A 1 70 ? 4.699 -16.440 -2.097 1.00 83.25 70 GLU A C 1
ATOM 573 O O . GLU A 1 70 ? 4.400 -17.391 -2.839 1.00 83.25 70 GLU A O 1
ATOM 578 N N . GLY A 1 71 ? 5.103 -15.259 -2.566 1.00 85.50 71 GLY A N 1
ATOM 579 C CA . GLY A 1 71 ? 5.234 -14.928 -3.983 1.00 85.50 71 GLY A CA 1
ATOM 580 C C . GLY A 1 71 ? 3.903 -14.657 -4.695 1.00 85.50 71 GLY A C 1
ATOM 581 O O . GLY A 1 71 ? 3.894 -14.395 -5.902 1.00 85.50 71 GLY A O 1
ATOM 582 N N . ARG A 1 72 ? 2.763 -14.706 -3.990 1.00 87.19 72 ARG A N 1
ATOM 583 C CA . ARG A 1 72 ? 1.432 -14.386 -4.529 1.00 87.19 72 ARG A CA 1
ATOM 584 C C . ARG A 1 72 ? 0.800 -13.212 -3.780 1.00 87.19 72 ARG A C 1
ATOM 586 O O . ARG A 1 72 ? -0.037 -13.387 -2.899 1.00 87.19 72 ARG A O 1
ATOM 593 N N . TRP A 1 73 ? 1.132 -12.015 -4.249 1.00 90.31 73 TRP A N 1
ATOM 594 C CA . TRP A 1 73 ? 0.623 -10.747 -3.733 1.00 90.31 73 TRP A CA 1
ATOM 595 C C . TRP A 1 73 ? -0.866 -10.527 -4.019 1.00 90.31 73 TRP A C 1
ATOM 597 O O . TRP A 1 73 ? -1.360 -10.794 -5.120 1.00 90.31 73 TRP A O 1
ATOM 607 N N . MET A 1 74 ? -1.579 -10.011 -3.021 1.00 91.31 74 MET A N 1
ATOM 608 C CA . MET A 1 74 ? -3.015 -9.737 -3.026 1.00 91.31 74 MET A CA 1
ATOM 609 C C . MET A 1 74 ? -3.307 -8.430 -2.283 1.00 91.31 74 MET A C 1
ATOM 611 O O . MET A 1 74 ? -2.646 -8.110 -1.295 1.00 91.31 74 MET A O 1
ATOM 615 N N . TRP A 1 75 ? -4.303 -7.674 -2.749 1.00 95.12 75 TRP A N 1
ATOM 616 C CA . TRP A 1 75 ? -4.817 -6.521 -2.009 1.00 95.12 75 TRP A CA 1
ATOM 617 C C . TRP A 1 75 ? -5.787 -6.975 -0.910 1.00 95.12 75 TRP A C 1
ATOM 619 O O . TRP A 1 75 ? -6.608 -7.867 -1.139 1.00 95.12 75 TRP A O 1
ATOM 629 N N . SER A 1 76 ? -5.716 -6.355 0.272 1.00 91.25 76 SER A N 1
ATOM 630 C CA . SER A 1 76 ? -6.581 -6.663 1.422 1.00 91.25 76 SER A CA 1
ATOM 631 C C . SER A 1 76 ? -8.060 -6.349 1.179 1.00 91.25 76 SER A C 1
ATOM 633 O O . SER A 1 76 ? -8.926 -7.002 1.758 1.00 91.25 76 SER A O 1
ATOM 635 N N . ASP A 1 77 ? -8.354 -5.417 0.270 1.00 88.31 77 ASP A N 1
ATOM 636 C CA . ASP A 1 77 ? -9.707 -5.073 -0.181 1.00 88.31 77 ASP A CA 1
ATOM 637 C C . ASP A 1 77 ? -10.298 -6.079 -1.193 1.00 88.31 77 ASP A C 1
ATOM 639 O O . ASP A 1 77 ? -11.443 -5.937 -1.621 1.00 88.31 77 ASP A O 1
ATOM 643 N N . GLY A 1 78 ? -9.528 -7.099 -1.592 1.00 87.12 78 GLY A N 1
ATOM 644 C CA . GLY A 1 78 ? -9.940 -8.122 -2.554 1.00 87.12 78 GLY A CA 1
ATOM 645 C C . GLY A 1 78 ? -9.797 -7.717 -4.023 1.00 87.12 78 GLY A C 1
ATOM 646 O O . GLY A 1 78 ? -10.077 -8.534 -4.904 1.00 87.12 78 GLY A O 1
ATOM 647 N N . CYS A 1 79 ? -9.329 -6.503 -4.328 1.00 88.94 79 CYS A N 1
ATOM 648 C CA . CYS A 1 79 ? -9.088 -6.090 -5.703 1.00 88.94 79 CYS A CA 1
ATOM 649 C C . CYS A 1 79 ? -7.982 -6.923 -6.372 1.00 88.94 79 CYS A C 1
ATOM 651 O O . CYS A 1 79 ? -7.009 -7.364 -5.757 1.00 88.94 79 CYS A O 1
ATOM 65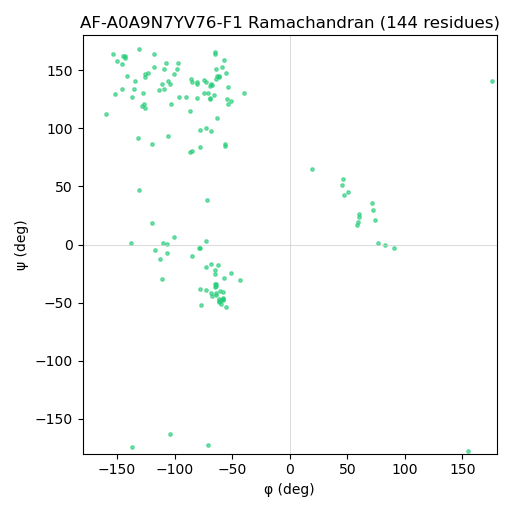3 N N . ALA A 1 80 ? -8.078 -7.078 -7.693 1.00 90.94 80 ALA A N 1
ATOM 654 C CA . ALA A 1 80 ? -7.038 -7.742 -8.472 1.00 90.94 80 ALA A CA 1
ATOM 655 C C . ALA A 1 80 ? -5.745 -6.906 -8.535 1.00 90.94 80 ALA A C 1
ATOM 657 O O . ALA A 1 80 ? -5.771 -5.703 -8.819 1.00 90.94 80 ALA A O 1
ATOM 658 N N . VAL A 1 81 ? -4.594 -7.561 -8.364 1.00 94.19 81 VAL A N 1
ATOM 659 C CA . VAL A 1 81 ? -3.274 -6.943 -8.555 1.00 94.19 81 VAL A CA 1
ATOM 660 C C . VAL A 1 81 ? -2.969 -6.859 -10.053 1.00 94.19 81 VAL A C 1
ATOM 662 O O . VAL A 1 81 ? -2.573 -7.838 -10.678 1.00 94.19 81 VAL A O 1
ATOM 665 N N . LYS A 1 82 ? -3.202 -5.683 -10.647 1.00 95.12 82 LYS A N 1
ATOM 666 C CA . LYS A 1 82 ? -2.927 -5.389 -12.073 1.00 95.12 82 LYS A CA 1
ATOM 667 C C . LYS A 1 82 ? -1.805 -4.372 -12.283 1.00 95.12 82 LYS A C 1
ATOM 669 O O . LYS A 1 82 ? -1.341 -4.187 -13.402 1.00 95.12 82 LYS A O 1
ATOM 674 N N . PHE A 1 83 ? -1.403 -3.701 -11.212 1.00 96.44 83 PHE A N 1
ATOM 675 C CA . PHE A 1 83 ? -0.367 -2.684 -11.197 1.00 96.44 83 PHE A CA 1
ATOM 676 C C . PHE A 1 83 ? 0.534 -2.942 -9.998 1.00 96.44 83 PHE A C 1
ATOM 678 O O . PHE A 1 83 ? 0.049 -3.190 -8.894 1.00 96.44 83 PHE A O 1
ATOM 685 N N . THR A 1 84 ? 1.838 -2.880 -10.235 1.00 95.69 84 THR A N 1
ATOM 686 C CA . THR A 1 84 ? 2.854 -2.965 -9.194 1.00 95.69 84 THR A CA 1
ATOM 687 C C . THR A 1 84 ? 3.894 -1.888 -9.407 1.00 95.69 84 THR A C 1
ATOM 689 O O . THR A 1 84 ? 4.301 -1.642 -10.544 1.00 95.69 84 THR A O 1
ATOM 692 N N . PHE A 1 85 ? 4.360 -1.281 -8.322 1.00 96.12 85 PHE A N 1
ATOM 693 C CA . PHE A 1 85 ? 5.354 -0.217 -8.387 1.00 96.12 85 PHE A CA 1
ATOM 694 C C . PHE A 1 85 ? 6.508 -0.452 -7.415 1.00 96.12 85 PHE A C 1
ATOM 696 O O . PHE A 1 85 ? 6.909 0.446 -6.683 1.00 96.12 85 PHE A O 1
ATOM 703 N N . TRP A 1 86 ? 7.036 -1.675 -7.418 1.00 95.94 86 TRP A N 1
ATOM 704 C CA . TRP A 1 86 ? 8.165 -2.096 -6.592 1.00 95.94 86 TRP A CA 1
ATOM 705 C C . TRP A 1 86 ? 9.447 -1.309 -6.880 1.00 95.94 86 TRP A C 1
ATOM 707 O O . TRP A 1 86 ? 9.740 -0.940 -8.026 1.00 95.94 86 TRP A O 1
ATOM 717 N N . SER A 1 87 ? 10.226 -1.063 -5.828 1.00 94.69 87 SER A N 1
ATOM 718 C CA . SER A 1 87 ? 11.611 -0.612 -5.925 1.00 94.69 87 SER A CA 1
ATOM 719 C C . SER A 1 87 ? 12.446 -1.629 -6.720 1.00 94.69 87 SER A C 1
ATOM 721 O O . SER A 1 87 ? 12.118 -2.816 -6.750 1.00 94.69 87 SER A O 1
ATOM 723 N N . PRO A 1 88 ? 13.530 -1.207 -7.397 1.00 94.19 88 PRO A N 1
ATOM 724 C CA . PRO A 1 88 ? 14.424 -2.150 -8.063 1.00 94.19 88 PRO A CA 1
ATOM 725 C C . PRO A 1 88 ? 14.928 -3.222 -7.087 1.00 94.19 88 PRO A C 1
ATOM 727 O O . PRO A 1 88 ? 15.493 -2.883 -6.051 1.00 94.19 88 PRO A O 1
ATOM 730 N N . GLY A 1 89 ? 14.733 -4.495 -7.438 1.00 91.88 89 GLY A N 1
ATOM 731 C CA . GLY A 1 89 ? 15.106 -5.639 -6.600 1.00 91.88 89 GLY A CA 1
ATOM 732 C C . GLY A 1 89 ? 14.018 -6.124 -5.642 1.00 91.88 89 GLY A C 1
ATOM 733 O O . GLY A 1 89 ? 14.249 -7.132 -4.996 1.00 91.88 89 GLY A O 1
ATOM 734 N N . GLN A 1 90 ? 12.860 -5.458 -5.590 1.00 92.69 90 GLN A N 1
ATOM 735 C CA . GLN A 1 90 ? 11.760 -5.787 -4.682 1.00 92.69 90 GLN A CA 1
ATOM 736 C C . GLN A 1 90 ? 10.564 -6.423 -5.414 1.00 92.69 90 GLN A C 1
ATOM 738 O O . GLN A 1 90 ? 10.383 -6.170 -6.615 1.00 92.69 90 GLN A O 1
ATOM 743 N N . PRO A 1 91 ? 9.721 -7.203 -4.714 1.00 92.44 91 PRO A N 1
ATOM 744 C CA . PRO A 1 91 ? 9.899 -7.653 -3.329 1.00 92.44 91 PRO A CA 1
ATOM 745 C C . PRO A 1 91 ? 10.999 -8.719 -3.227 1.00 92.44 91 PRO A C 1
ATOM 747 O O . PRO A 1 91 ? 11.122 -9.554 -4.131 1.00 92.44 91 PRO A O 1
ATOM 750 N N . ASP A 1 92 ? 11.823 -8.658 -2.183 1.00 90.44 92 ASP A N 1
ATOM 751 C CA . ASP A 1 92 ? 12.981 -9.545 -1.998 1.00 90.44 92 ASP A CA 1
ATOM 752 C C . ASP A 1 92 ? 12.781 -10.600 -0.905 1.00 90.44 92 ASP A C 1
ATOM 754 O O . ASP A 1 92 ? 13.599 -11.524 -0.798 1.00 90.44 92 ASP A O 1
ATOM 758 N N . ASN A 1 93 ? 11.679 -10.498 -0.155 1.00 88.19 93 ASN A N 1
ATOM 759 C CA . ASN A 1 93 ? 11.362 -11.345 0.977 1.00 88.19 93 ASN A CA 1
ATOM 760 C C . ASN A 1 93 ? 12.567 -11.522 1.915 1.00 88.19 93 ASN A C 1
ATOM 762 O O . ASN A 1 93 ? 13.045 -12.641 2.159 1.00 88.19 93 ASN A O 1
ATOM 766 N N . TYR A 1 94 ? 13.120 -10.415 2.411 1.00 84.19 94 TYR A N 1
ATOM 767 C CA . TYR A 1 94 ? 14.354 -10.425 3.187 1.00 84.19 94 TYR A CA 1
ATOM 768 C C . TYR A 1 94 ? 14.282 -11.398 4.386 1.00 84.19 94 TYR A C 1
ATOM 770 O O . TYR A 1 94 ? 13.445 -11.295 5.284 1.00 84.19 94 TYR A O 1
ATOM 778 N N . HIS A 1 95 ? 15.194 -12.381 4.411 1.00 83.44 95 HIS A N 1
ATOM 779 C CA . HIS A 1 95 ? 15.221 -13.513 5.365 1.00 83.44 95 HIS A CA 1
ATOM 780 C C . HIS A 1 95 ? 13.972 -14.415 5.386 1.00 83.44 95 HIS A C 1
ATOM 782 O O . HIS A 1 95 ? 13.816 -15.196 6.330 1.00 83.44 95 HIS A O 1
ATOM 788 N N . GLY A 1 96 ? 13.111 -14.360 4.369 1.00 82.00 96 GLY A N 1
ATOM 789 C CA . GLY A 1 96 ? 11.898 -15.176 4.282 1.00 82.00 96 GLY A CA 1
ATOM 790 C C . GLY A 1 96 ? 10.812 -14.746 5.270 1.00 82.00 96 GLY A C 1
ATOM 791 O O . GLY A 1 96 ? 10.206 -15.606 5.914 1.00 82.00 96 GLY A O 1
ATOM 792 N N . ARG A 1 97 ? 10.684 -13.437 5.523 1.00 81.88 97 ARG A N 1
ATOM 793 C CA . ARG A 1 97 ? 9.824 -12.867 6.573 1.00 81.88 97 ARG A CA 1
ATOM 794 C C . ARG A 1 97 ? 9.045 -11.624 6.148 1.00 81.88 97 ARG A C 1
ATOM 796 O O . ARG A 1 97 ? 8.404 -11.036 7.019 1.00 81.88 97 ARG A O 1
ATOM 803 N N . GLU A 1 98 ? 9.158 -11.162 4.907 1.00 83.19 98 GLU A N 1
ATOM 804 C CA . GLU A 1 98 ? 8.589 -9.880 4.482 1.00 83.19 98 GLU A CA 1
ATOM 805 C C . GLU A 1 98 ? 7.352 -10.086 3.619 1.00 83.19 98 GLU A C 1
ATOM 807 O O . GLU A 1 98 ? 7.434 -10.232 2.410 1.00 83.19 98 GLU A O 1
ATOM 812 N N . ASP A 1 99 ? 6.186 -10.072 4.264 1.00 86.38 99 ASP A N 1
ATOM 813 C CA . ASP A 1 99 ? 4.929 -10.400 3.586 1.00 86.38 99 ASP A CA 1
ATOM 814 C C . ASP A 1 99 ? 4.031 -9.176 3.315 1.00 86.38 99 ASP A C 1
ATOM 816 O O . ASP A 1 99 ? 2.882 -9.310 2.884 1.00 86.38 99 ASP A O 1
ATOM 820 N N . CYS A 1 100 ? 4.470 -7.969 3.697 1.00 90.12 100 CYS A N 1
ATOM 821 C CA . CYS A 1 100 ? 3.611 -6.782 3.800 1.00 90.12 100 CYS A CA 1
A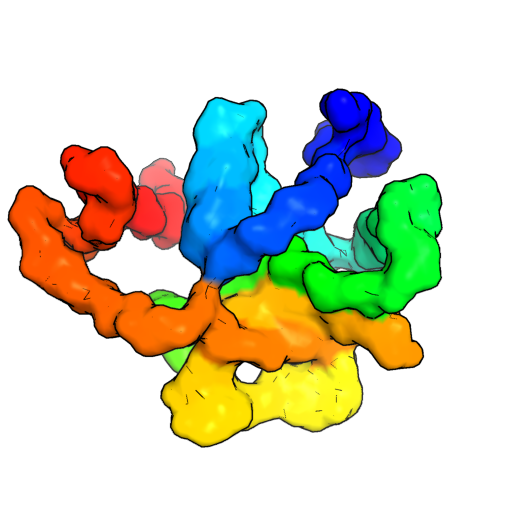TOM 822 C C . CYS A 1 100 ? 4.177 -5.582 3.042 1.00 90.12 100 CYS A C 1
ATOM 824 O O . CYS A 1 100 ? 5.235 -5.054 3.377 1.00 90.12 100 CYS A O 1
ATOM 826 N N . GLY A 1 101 ? 3.422 -5.097 2.059 1.00 92.50 101 GLY A N 1
ATOM 827 C CA . GLY A 1 101 ? 3.808 -3.983 1.209 1.00 92.50 101 GLY A CA 1
ATOM 828 C C . GLY A 1 101 ? 3.709 -2.634 1.917 1.00 92.50 101 GLY A C 1
ATOM 829 O O . GLY A 1 101 ? 2.750 -2.333 2.637 1.00 92.50 101 GLY A O 1
ATOM 830 N N . HIS A 1 102 ? 4.673 -1.765 1.640 1.00 91.94 102 HIS A N 1
ATOM 831 C CA . HIS A 1 102 ? 4.706 -0.396 2.128 1.00 91.94 102 HIS A CA 1
ATOM 832 C C . HIS A 1 102 ? 5.300 0.573 1.099 1.00 91.94 102 HIS A C 1
ATOM 834 O O . HIS A 1 102 ? 6.010 0.185 0.172 1.00 91.94 102 HIS A O 1
ATOM 840 N N . THR A 1 103 ? 5.060 1.873 1.279 1.00 89.38 103 THR A N 1
ATOM 841 C CA . THR A 1 103 ? 5.735 2.913 0.493 1.00 89.38 103 THR A CA 1
ATOM 842 C C . THR A 1 103 ? 7.182 3.081 0.953 1.00 89.38 103 THR A C 1
ATOM 844 O O . THR A 1 103 ? 7.436 3.280 2.145 1.00 89.38 103 THR A O 1
ATOM 847 N N . ASN A 1 104 ? 8.125 3.084 0.019 1.00 78.12 104 ASN A N 1
ATOM 848 C CA . ASN A 1 104 ? 9.529 3.396 0.237 1.00 78.12 104 ASN A CA 1
ATOM 849 C C . ASN A 1 104 ? 9.755 4.911 0.123 1.00 78.12 104 ASN A C 1
ATOM 851 O O . ASN A 1 104 ? 9.592 5.505 -0.943 1.00 78.12 104 ASN A O 1
ATOM 855 N N . GLY A 1 105 ? 10.146 5.559 1.223 1.00 72.56 105 GLY A N 1
ATOM 856 C CA . GLY A 1 105 ? 10.374 7.007 1.253 1.00 72.56 105 GLY A CA 1
ATOM 857 C C . GLY A 1 105 ? 11.538 7.484 0.372 1.00 72.56 105 GLY A C 1
ATOM 858 O O . GLY A 1 105 ? 11.556 8.651 -0.023 1.00 72.56 105 GLY A O 1
ATOM 859 N N . ARG A 1 106 ? 12.494 6.605 0.025 1.00 77.06 106 ARG A N 1
ATOM 860 C CA . ARG A 1 106 ? 13.715 6.977 -0.712 1.00 77.06 106 ARG A CA 1
ATOM 861 C C . ARG A 1 106 ? 13.458 7.197 -2.202 1.00 77.06 106 ARG A C 1
ATOM 863 O O . ARG A 1 106 ? 13.849 8.229 -2.741 1.00 77.06 106 ARG A O 1
ATOM 870 N N . ASP A 1 107 ? 12.823 6.240 -2.868 1.00 82.06 107 ASP A N 1
ATOM 871 C CA . ASP A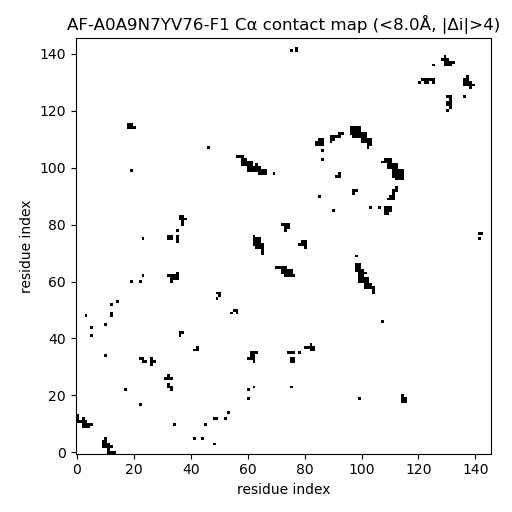 1 107 ? 12.546 6.278 -4.312 1.00 82.06 107 ASP A CA 1
ATOM 872 C C . ASP A 1 107 ? 11.052 6.455 -4.632 1.00 82.06 107 ASP A C 1
ATOM 874 O O . ASP A 1 107 ? 10.677 6.541 -5.803 1.00 82.06 107 ASP A O 1
ATOM 878 N N . LYS A 1 108 ? 10.209 6.570 -3.594 1.00 83.38 108 LYS A N 1
ATOM 879 C CA . LYS A 1 108 ? 8.748 6.701 -3.681 1.00 83.38 108 LYS A CA 1
ATOM 880 C C . LYS A 1 108 ? 8.094 5.510 -4.379 1.00 83.38 108 LYS A C 1
ATOM 882 O O . LYS A 1 108 ? 7.026 5.679 -4.958 1.00 83.38 108 LYS A O 1
ATOM 887 N N . LYS A 1 109 ? 8.720 4.335 -4.351 1.00 92.12 109 LYS A N 1
ATOM 888 C CA . LYS A 1 109 ? 8.176 3.071 -4.865 1.00 92.12 109 LYS A CA 1
ATOM 889 C C . LYS A 1 109 ? 7.723 2.188 -3.708 1.00 92.12 109 LYS A C 1
ATOM 891 O O . LYS A 1 109 ? 7.470 2.712 -2.624 1.00 92.12 109 LYS A O 1
ATOM 896 N N . TRP A 1 110 ? 7.518 0.898 -3.932 1.00 93.81 110 TRP A N 1
ATOM 897 C CA . TRP A 1 110 ? 7.071 -0.037 -2.901 1.00 93.81 110 TRP A CA 1
ATOM 898 C C . TRP A 1 110 ? 8.179 -1.000 -2.496 1.00 93.81 110 TRP A C 1
ATOM 900 O O . TRP A 1 110 ? 9.045 -1.334 -3.302 1.00 93.81 110 TRP A O 1
ATOM 910 N N . ASN A 1 111 ? 8.119 -1.444 -1.253 1.00 90.44 111 ASN A N 1
ATOM 911 C CA . ASN A 1 111 ? 9.000 -2.442 -0.666 1.00 90.44 111 ASN A CA 1
ATOM 912 C C . ASN A 1 111 ? 8.160 -3.310 0.279 1.00 90.44 111 ASN A C 1
ATOM 914 O O . ASN A 1 111 ? 7.058 -2.904 0.663 1.00 90.44 111 ASN A O 1
ATOM 918 N N . ASP A 1 112 ? 8.643 -4.491 0.612 1.00 87.62 112 ASP A N 1
ATOM 919 C CA . ASP A 1 112 ? 8.067 -5.394 1.595 1.00 87.62 112 ASP A CA 1
ATOM 920 C C . ASP A 1 112 ? 8.781 -5.263 2.944 1.00 87.62 112 ASP A C 1
ATOM 922 O O . ASP A 1 112 ? 9.912 -4.802 3.042 1.00 87.62 112 ASP A O 1
ATOM 926 N N . LEU A 1 113 ? 8.051 -5.538 4.020 1.00 83.38 113 LEU A N 1
ATOM 927 C CA . LEU A 1 113 ? 8.581 -5.608 5.376 1.00 83.38 113 LEU A CA 1
ATOM 928 C C . LEU A 1 113 ? 7.874 -6.727 6.133 1.00 83.38 113 LEU A C 1
ATOM 930 O O . LEU A 1 113 ? 6.762 -7.128 5.762 1.00 83.38 113 LEU A O 1
ATOM 934 N N . PRO A 1 114 ? 8.450 -7.190 7.253 1.00 79.62 114 PRO A N 1
ATOM 935 C CA . PRO A 1 114 ? 7.761 -8.118 8.118 1.00 79.62 114 PRO A CA 1
ATOM 936 C C . PRO A 1 114 ? 6.482 -7.503 8.671 1.00 79.62 114 PRO A C 1
ATOM 938 O O . PRO A 1 114 ? 6.430 -6.325 9.033 1.00 79.62 114 PRO A O 1
ATOM 941 N N . TYR A 1 115 ? 5.471 -8.351 8.824 1.00 67.38 115 TYR A N 1
ATOM 942 C CA . TYR A 1 115 ? 4.163 -8.034 9.401 1.00 67.38 115 TYR A CA 1
ATOM 943 C C . TYR A 1 115 ? 4.231 -7.318 10.773 1.00 67.38 115 TYR A C 1
ATOM 945 O O . TYR A 1 115 ? 3.309 -6.591 11.145 1.00 67.38 115 TYR A O 1
ATOM 953 N N . GLY A 1 116 ? 5.330 -7.498 11.521 1.00 64.12 116 GLY A N 1
ATOM 954 C CA . GLY A 1 116 ? 5.625 -6.902 12.830 1.00 64.12 116 GLY A CA 1
ATOM 955 C C . GLY A 1 116 ? 6.612 -7.768 13.636 1.00 64.12 116 GLY A C 1
ATOM 956 O O . GLY A 1 116 ? 7.069 -8.793 13.125 1.00 64.12 116 GLY A O 1
ATOM 957 N N . PRO A 1 117 ? 6.961 -7.408 14.891 1.00 49.75 117 PRO A N 1
ATOM 958 C CA . PRO A 1 117 ? 7.775 -8.270 15.749 1.00 49.75 117 PRO A CA 1
ATOM 959 C C . PRO A 1 117 ? 7.020 -9.576 16.021 1.00 49.75 117 PRO A C 1
ATOM 961 O O . PRO A 1 117 ? 6.004 -9.552 16.705 1.00 49.75 117 PRO A O 1
ATOM 964 N N . GLU A 1 118 ? 7.492 -10.681 15.430 1.00 41.50 118 GLU A N 1
ATOM 965 C CA . GLU A 1 118 ? 6.988 -12.060 15.559 1.00 41.50 118 GLU A CA 1
ATOM 966 C C . GLU A 1 118 ? 5.544 -12.193 16.078 1.00 41.50 118 GLU A C 1
ATOM 968 O O . GLU A 1 118 ? 5.286 -12.804 17.119 1.00 41.50 118 GLU A O 1
ATOM 973 N N . VAL A 1 119 ? 4.559 -11.706 15.322 1.00 40.59 119 VAL A N 1
ATOM 974 C CA . VAL A 1 119 ? 3.208 -12.241 15.488 1.00 40.59 119 VAL A CA 1
ATOM 975 C C . VAL A 1 119 ? 3.203 -13.572 14.754 1.00 40.59 119 VAL A C 1
ATOM 977 O O . VAL A 1 119 ? 2.799 -13.678 13.600 1.00 40.59 119 VAL A O 1
ATOM 980 N N . ARG A 1 120 ? 3.670 -14.626 15.438 1.00 40.09 120 ARG A N 1
ATOM 981 C CA . ARG A 1 120 ? 3.212 -15.977 15.108 1.00 40.09 120 ARG A CA 1
ATOM 982 C C . ARG A 1 120 ? 1.697 -15.871 15.097 1.00 40.09 120 ARG A C 1
ATOM 984 O O . ARG A 1 120 ? 1.135 -15.438 16.101 1.00 40.09 120 ARG A O 1
ATOM 991 N N . LEU A 1 121 ? 1.050 -16.230 13.993 1.00 43.88 121 LEU A N 1
ATOM 992 C CA . LEU A 1 121 ? -0.390 -16.456 13.948 1.00 43.88 121 LEU A CA 1
ATOM 993 C C . LEU A 1 121 ? -0.697 -17.524 15.005 1.00 43.88 121 LEU A C 1
ATOM 995 O O . LEU A 1 121 ? -0.651 -18.724 14.741 1.00 43.88 121 LEU A O 1
ATOM 999 N N . GLN A 1 122 ? -0.880 -17.106 16.256 1.00 42.34 122 GLN A N 1
ATOM 1000 C CA . GLN A 1 122 ? -1.159 -18.021 17.339 1.00 42.34 122 GLN A CA 1
ATOM 1001 C C . GLN A 1 122 ? -2.561 -18.541 17.060 1.00 42.34 122 GLN A C 1
ATOM 1003 O O . GLN A 1 122 ? -3.497 -17.760 16.870 1.00 42.34 122 GLN A O 1
ATOM 1008 N N . ARG A 1 123 ? -2.698 -19.869 17.012 1.00 48.50 123 ARG A N 1
ATOM 1009 C CA . ARG A 1 123 ? -3.990 -20.547 17.116 1.00 48.50 123 ARG A CA 1
ATOM 1010 C C . ARG A 1 123 ? -4.644 -20.105 18.431 1.00 48.50 123 ARG A C 1
ATOM 1012 O O . ARG A 1 123 ? -4.449 -20.738 19.461 1.00 48.50 123 ARG A O 1
ATOM 1019 N N . GLY A 1 124 ? -5.360 -18.987 18.414 1.00 56.69 124 GLY A N 1
ATOM 1020 C CA . GLY A 1 124 ? -6.307 -18.638 19.467 1.00 56.69 124 GLY A CA 1
ATOM 1021 C C . GLY A 1 124 ? -7.534 -19.554 19.403 1.00 56.69 124 GLY A C 1
ATOM 1022 O O . GLY A 1 124 ? -7.594 -20.474 18.586 1.00 56.69 124 GLY A O 1
ATOM 1023 N N . ASN A 1 125 ? -8.557 -19.264 20.210 1.00 61.88 125 ASN A N 1
ATOM 1024 C CA . ASN A 1 125 ? -9.854 -19.964 20.218 1.00 61.88 125 ASN A CA 1
ATOM 1025 C C . ASN A 1 125 ? -10.731 -19.650 18.984 1.00 61.88 125 ASN A C 1
ATOM 1027 O O . ASN A 1 125 ? -11.944 -19.485 19.103 1.00 61.88 125 ASN A O 1
ATOM 1031 N N . CYS A 1 126 ? -10.134 -19.521 17.801 1.00 63.97 126 CYS A N 1
ATOM 1032 C CA . CYS A 1 126 ? -10.854 -19.228 16.569 1.00 63.97 126 CYS A CA 1
ATOM 1033 C C . CYS A 1 126 ? -11.073 -20.503 15.735 1.00 63.97 126 CYS A C 1
ATOM 1035 O O . CYS A 1 126 ? -10.223 -21.398 15.751 1.00 63.97 126 CYS A O 1
ATOM 1037 N N . PRO A 1 127 ? -12.194 -20.608 14.993 1.00 65.69 127 PRO A N 1
ATOM 1038 C CA . PRO A 1 127 ? -12.420 -21.708 14.058 1.00 65.69 127 PRO A CA 1
ATOM 1039 C C . PRO A 1 127 ? -11.301 -21.814 13.011 1.00 65.69 127 PRO A C 1
ATOM 1041 O O . PRO A 1 127 ? -10.605 -20.838 12.729 1.00 65.69 127 PRO A O 1
ATOM 1044 N N . MET A 1 128 ? -11.138 -22.989 12.392 1.00 50.72 128 MET A N 1
ATOM 1045 C CA . MET A 1 128 ? -10.150 -23.157 11.317 1.00 50.72 128 MET A CA 1
ATOM 1046 C C . MET A 1 128 ? -10.348 -22.099 10.219 1.00 50.72 128 MET A C 1
ATOM 1048 O O . MET A 1 128 ? -11.480 -21.857 9.801 1.00 50.72 128 MET A O 1
ATOM 1052 N N . PHE A 1 129 ? -9.242 -21.498 9.758 1.00 58.75 129 PHE A N 1
ATOM 1053 C CA . PHE A 1 129 ? -9.186 -20.388 8.787 1.00 58.75 129 PHE A CA 1
ATOM 1054 C C . PHE A 1 129 ? -9.606 -18.997 9.314 1.00 58.75 129 PHE A C 1
ATOM 1056 O O . PHE A 1 129 ? -9.944 -18.118 8.522 1.00 58.75 129 PHE A O 1
ATOM 1063 N N . TRP A 1 130 ? -9.565 -18.780 10.633 1.00 60.00 130 TRP A N 1
ATOM 1064 C CA . TRP A 1 130 ? -9.805 -17.484 11.283 1.00 60.00 130 TRP A CA 1
ATOM 1065 C C . TRP A 1 130 ? -8.612 -17.071 12.153 1.00 60.00 130 TRP A C 1
ATOM 1067 O O . TRP A 1 130 ? -7.958 -17.914 12.768 1.00 60.00 130 TRP A O 1
ATOM 1077 N N . PHE A 1 131 ? -8.364 -15.766 12.247 1.00 61.03 131 PHE A N 1
ATOM 1078 C CA . PHE A 1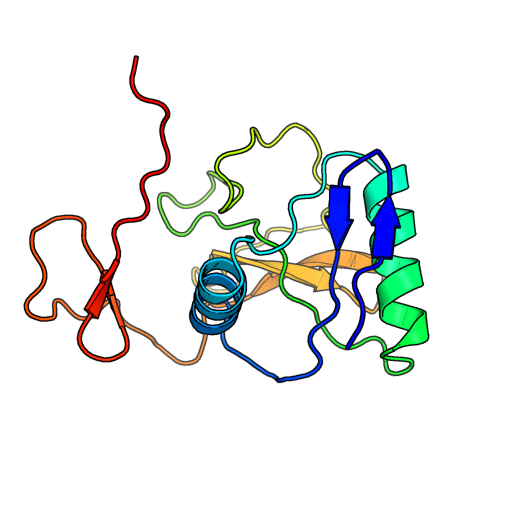 131 ? -7.264 -15.178 13.012 1.00 61.03 131 PHE A CA 1
ATOM 1079 C C . PHE A 1 131 ? -7.789 -14.418 14.230 1.00 61.03 131 PHE A C 1
ATOM 1081 O O . PHE A 1 131 ? -8.796 -13.718 14.142 1.00 61.03 131 PHE A O 1
ATOM 1088 N N . SER A 1 132 ? -7.116 -14.566 15.373 1.00 54.75 132 SER A N 1
ATOM 1089 C CA . SER A 1 132 ? -7.498 -13.911 16.628 1.00 54.75 132 SER A CA 1
ATOM 1090 C C . SER A 1 132 ? -6.822 -12.550 16.766 1.00 54.75 132 SER A C 1
ATOM 1092 O O . SER A 1 132 ? -5.598 -12.471 16.738 1.00 54.75 132 SER A O 1
ATOM 1094 N N . PHE A 1 133 ? -7.609 -11.504 17.014 1.00 53.03 133 PHE A N 1
ATOM 1095 C CA . PHE A 1 133 ? -7.120 -10.175 17.375 1.00 53.03 133 PHE A CA 1
ATOM 1096 C C . PHE A 1 133 ? -8.080 -9.484 18.356 1.00 53.03 133 PHE A C 1
ATOM 1098 O O . PHE A 1 133 ? -9.292 -9.510 18.151 1.00 53.03 133 PHE A O 1
ATOM 1105 N N . ASN A 1 134 ? -7.577 -8.873 19.438 1.00 53.41 134 ASN A N 1
ATOM 1106 C CA . ASN A 1 134 ? -8.405 -8.241 20.487 1.00 53.41 134 ASN A CA 1
ATOM 1107 C C . ASN A 1 134 ? -9.575 -9.120 20.971 1.00 53.41 134 ASN A C 1
ATOM 1109 O O . ASN A 1 134 ? -10.702 -8.653 21.140 1.00 53.41 134 ASN A O 1
ATOM 1113 N N . ASN A 1 135 ? -9.313 -10.416 21.169 1.00 58.19 135 ASN A N 1
ATOM 1114 C CA . ASN A 1 135 ? -10.313 -11.399 21.592 1.00 58.19 135 ASN A CA 1
ATOM 1115 C C . ASN A 1 135 ? -11.502 -11.561 20.613 1.00 58.19 135 ASN A C 1
ATOM 1117 O O . ASN A 1 135 ? -12.592 -11.970 21.010 1.00 58.19 135 ASN A O 1
ATOM 1121 N N . ARG A 1 136 ? -11.307 -11.223 19.331 1.00 56.59 136 ARG A N 1
ATOM 1122 C CA . ARG A 1 136 ? -12.264 -11.415 18.233 1.00 56.59 136 ARG A CA 1
ATOM 1123 C C . ARG A 1 136 ? -11.612 -12.198 17.100 1.00 56.59 136 ARG A C 1
ATOM 1125 O O . ARG A 1 136 ? -10.418 -12.061 16.848 1.00 56.59 136 ARG A O 1
ATOM 1132 N N . CYS A 1 137 ? -12.411 -13.008 16.418 1.00 65.94 137 CYS A N 1
ATOM 1133 C CA . CYS A 1 137 ? -11.962 -13.793 15.277 1.00 65.94 137 CYS A CA 1
ATOM 1134 C C . CYS A 1 137 ? -12.288 -13.053 13.979 1.00 65.94 137 CYS A C 1
ATOM 1136 O O . CYS A 1 137 ? -13.443 -12.702 13.742 1.00 65.94 137 CYS A O 1
ATOM 1138 N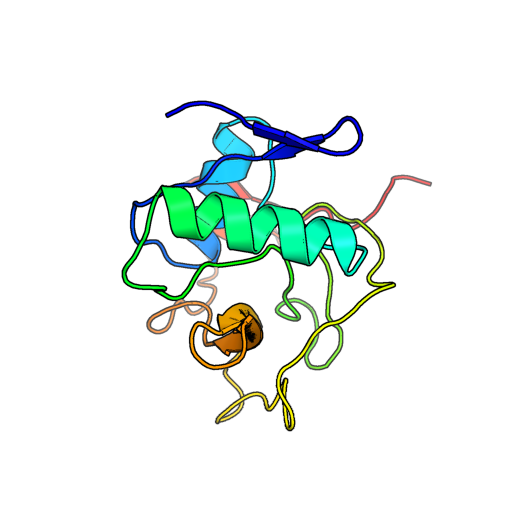 N . TYR A 1 138 ? -11.285 -12.868 13.129 1.00 60.62 138 TYR A N 1
ATOM 1139 C CA . TYR A 1 138 ? -11.415 -12.262 11.810 1.00 60.62 138 TYR A CA 1
ATOM 1140 C C . TYR A 1 138 ? -11.110 -13.312 10.748 1.00 60.62 138 TYR A C 1
ATOM 1142 O O . TYR A 1 138 ? -10.121 -14.042 10.840 1.00 60.62 138 TYR A O 1
ATOM 1150 N N . LYS A 1 139 ? -11.969 -13.397 9.737 1.00 54.44 139 LYS A N 1
ATOM 1151 C CA . LYS A 1 139 ? -11.723 -14.192 8.538 1.00 54.44 139 LYS A CA 1
ATOM 1152 C C . LYS A 1 139 ? -11.321 -13.228 7.437 1.00 54.44 139 LYS A C 1
ATOM 1154 O O . LYS A 1 139 ? -12.118 -12.364 7.083 1.00 54.44 139 LYS A O 1
ATOM 1159 N N . TYR A 1 140 ? -10.129 -13.396 6.874 1.00 49.53 140 TYR A N 1
ATOM 1160 C CA . TYR A 1 140 ? -9.836 -12.803 5.573 1.00 49.53 140 TYR A CA 1
ATOM 1161 C C . TYR A 1 140 ? -10.696 -13.548 4.551 1.00 49.53 140 TYR A C 1
ATOM 1163 O O . TYR A 1 140 ? -10.383 -14.671 4.159 1.00 49.53 140 TYR A O 1
ATOM 1171 N N . VAL A 1 141 ? -11.843 -12.980 4.183 1.00 44.00 141 VAL A N 1
ATOM 1172 C CA . VAL A 1 141 ? -12.644 -13.495 3.070 1.00 44.00 141 VAL A CA 1
ATOM 1173 C C . VAL A 1 141 ? -12.111 -12.839 1.804 1.00 44.00 141 VAL A C 1
ATOM 1175 O O . VAL A 1 141 ? -12.663 -11.865 1.312 1.00 44.00 141 VAL A O 1
ATOM 1178 N N . ALA A 1 142 ? -10.996 -13.356 1.294 1.00 43.41 142 ALA A N 1
ATOM 1179 C CA . ALA A 1 142 ? -10.533 -13.034 -0.047 1.00 43.41 142 ALA A CA 1
ATOM 1180 C C . ALA A 1 142 ? -11.250 -13.968 -1.031 1.00 43.41 142 ALA A C 1
ATOM 1182 O O . ALA A 1 142 ? -10.722 -15.027 -1.355 1.00 43.41 142 ALA A O 1
ATOM 1183 N N . THR A 1 143 ? -12.497 -13.656 -1.392 1.00 37.25 143 THR A N 1
ATOM 1184 C CA . THR A 1 143 ? -13.202 -14.101 -2.620 1.00 37.25 143 THR A CA 1
ATOM 1185 C C . THR A 1 143 ? -14.652 -13.610 -2.607 1.00 37.25 143 THR A C 1
ATOM 1187 O O . THR A 1 143 ? -15.318 -13.647 -1.571 1.00 37.25 143 THR A O 1
ATOM 1190 N N . GLU A 1 144 ? -15.145 -13.181 -3.771 1.00 35.09 144 GLU A N 1
ATOM 1191 C CA . GLU A 1 144 ? -16.580 -13.046 -4.035 1.00 35.09 144 GLU A CA 1
ATOM 1192 C C . GLU A 1 144 ? -17.270 -14.417 -3.957 1.00 35.09 144 GLU A C 1
ATOM 1194 O O . GLU A 1 144 ? -16.709 -15.441 -4.349 1.00 35.09 144 GLU A O 1
ATOM 1199 N N . MET A 1 145 ? -18.509 -14.421 -3.464 1.00 31.03 145 MET A N 1
ATOM 1200 C CA . MET A 1 145 ? -19.433 -15.536 -3.640 1.00 31.03 145 MET A CA 1
ATOM 1201 C C . MET A 1 145 ? -19.913 -15.559 -5.095 1.00 31.03 145 MET A C 1
ATOM 1203 O O . MET A 1 145 ? -20.833 -14.817 -5.434 1.00 31.03 145 MET A O 1
ATOM 1207 N N . THR A 1 146 ? -19.339 -16.435 -5.916 1.00 33.38 146 THR A N 1
ATOM 1208 C CA . THR A 1 146 ? -20.033 -17.081 -7.044 1.00 33.38 146 THR A CA 1
ATOM 1209 C C . THR A 1 146 ? -19.534 -18.503 -7.198 1.00 33.38 146 THR A C 1
ATOM 1211 O O . THR A 1 146 ? -18.296 -18.657 -7.318 1.00 33.38 146 THR A O 1
#

Secondary structure (DSSP, 8-state):
---EEETTEEE----S---HHHHHHHHHHTT--SPP--SHHHHHHHHHHHHHH-TT---EEEEEE-TTSTT--EETT--------BPTT----GGG---EEEE-TTTSSEEEE-SSS-------SPPTT-EEETTEEE----S---

pLDDT: mean 80.51, std 17.17, range [31.03, 97.56]

Nearest PDB structures (foldseek):
  4wqq-assembly2_D  TM=9.646E-01  e=4.864E-10  Pseudocnus echinatus
  7juc-assembly1_A  TM=8.790E-01  e=1.728E-08  Homo sapiens
  7l64-assembly1_A  TM=8.709E-01  e=2.230E-08  Homo sapiens
  7juf-assembly2_B  TM=8.978E-01  e=5.108E-08  Homo sapiens
  7l62-assembly1_A  TM=8.481E-01  e=6.185E-08  Homo sapiens

Radius of gyration: 15.27 Å; Cα contacts (8 Å, |Δi|>4): 203; chains: 1; bounding box: 35×40×34 Å

Sequence (146 aa):
MFWSSFNNRCYKYVSTQMTWADAELYCVSQGANLVSIHSLDEHNFITNMIKNFDHAARINWIGLSDLHKEGRWMWSDGCAVKFTFWSPGQPDNYHGREDCGHTNGRDKKWNDLPYGPEVRLQRGNCPMFWFSFNNRCYKYVATEMT

Mean predicted aligned error: 8.59 Å

Organism: Pleuronectes platessa (NCBI:txid8262)